Protein AF-D1W8R2-F1 (afdb_monomer)

pLDDT: mean 93.5, std 7.43, range [47.78, 98.19]

Organism: NCBI:txid679190

Radius of gyration: 14.94 Å; Cα contacts (8 Å, |Δi|>4): 139; chains: 1; bounding box: 36×21×38 Å

Foldseek 3Di:
DLQEDLADDPQGAHDCVQPVDTNDADPVHDRRVLVVLVVCVVVVHDDDDDDDLWFNAPACVDDDDCNRCCNVPVVQWDDDPRTITGDPVDPVSVVSSVVRVVVVCVVRVDDD

Structure (mmCIF, N/CA/C/O backbone):
data_AF-D1W8R2-F1
#
_entry.id   AF-D1W8R2-F1
#
loop_
_atom_site.group_PDB
_atom_site.id
_atom_site.type_symbol
_atom_site.label_atom_id
_atom_site.label_alt_id
_atom_site.label_comp_id
_atom_site.label_asym_id
_atom_site.label_entity_id
_atom_site.label_seq_id
_atom_site.pdbx_PDB_ins_code
_atom_site.Cartn_x
_atom_site.Cartn_y
_atom_site.Cartn_z
_atom_site.occupancy
_atom_site.B_iso_or_equiv
_atom_site.auth_seq_id
_atom_site.auth_comp_id
_atom_site.auth_asym_id
_atom_site.auth_atom_id
_atom_site.pdbx_PDB_model_num
ATOM 1 N N . MET A 1 1 ? -2.018 5.784 -3.694 1.00 59.44 1 MET A N 1
ATOM 2 C CA . MET A 1 1 ? -1.090 4.655 -3.532 1.00 59.44 1 MET A CA 1
ATOM 3 C C . MET A 1 1 ? -0.078 4.636 -4.660 1.00 59.44 1 MET A C 1
ATOM 5 O O . MET A 1 1 ? -0.393 5.079 -5.766 1.00 59.44 1 MET A O 1
ATOM 9 N N . GLN A 1 2 ? 1.127 4.192 -4.328 1.00 82.19 2 GLN A N 1
ATOM 10 C CA . GLN A 1 2 ? 2.260 3.875 -5.196 1.00 82.19 2 GLN A CA 1
ATOM 11 C C . GLN A 1 2 ? 2.689 2.436 -4.867 1.00 82.19 2 GLN A C 1
ATOM 13 O O . GLN A 1 2 ? 3.787 2.226 -4.365 1.00 82.19 2 GLN A O 1
ATOM 18 N N . VAL A 1 3 ? 1.748 1.493 -5.026 1.00 88.75 3 VAL A N 1
ATOM 19 C CA . VAL A 1 3 ? 1.788 0.139 -4.432 1.00 88.75 3 VAL A CA 1
ATOM 20 C C . VAL A 1 3 ? 2.226 0.192 -2.967 1.00 88.75 3 VAL A C 1
ATOM 22 O O . VAL A 1 3 ? 3.342 -0.181 -2.609 1.00 88.75 3 VAL A O 1
ATOM 25 N N . ASP A 1 4 ? 1.381 0.775 -2.124 1.00 93.69 4 ASP A N 1
ATOM 26 C CA . ASP A 1 4 ? 1.679 0.970 -0.714 1.00 93.69 4 ASP A CA 1
ATOM 27 C C . ASP A 1 4 ? 0.421 1.017 0.156 1.00 93.69 4 ASP A C 1
ATOM 29 O O . ASP A 1 4 ? -0.635 1.492 -0.263 1.00 93.69 4 ASP A O 1
ATOM 33 N N . ALA A 1 5 ? 0.555 0.558 1.399 1.00 95.81 5 ALA A N 1
ATOM 34 C CA . ALA A 1 5 ? -0.555 0.356 2.319 1.00 95.81 5 ALA A CA 1
ATOM 35 C C . ALA A 1 5 ? -0.494 1.297 3.533 1.00 95.81 5 ALA A C 1
ATOM 37 O O . ALA A 1 5 ? 0.569 1.584 4.089 1.00 95.81 5 ALA A O 1
ATOM 38 N N . TRP A 1 6 ? -1.668 1.759 3.971 1.00 95.94 6 TRP A N 1
ATOM 39 C CA . TRP A 1 6 ? -1.874 2.460 5.251 1.00 95.94 6 TRP A CA 1
ATOM 40 C C . TRP A 1 6 ? -2.274 1.496 6.379 1.00 95.94 6 TRP A C 1
ATOM 42 O O . TRP A 1 6 ? -2.912 1.880 7.352 1.00 95.94 6 TRP A O 1
ATOM 52 N N . TYR A 1 7 ? -1.918 0.230 6.212 1.00 95.62 7 TYR A N 1
ATOM 53 C CA . TYR A 1 7 ? -2.186 -0.878 7.110 1.00 95.62 7 TYR A CA 1
ATOM 54 C C . TYR A 1 7 ? -1.098 -1.935 6.908 1.00 95.62 7 TYR A C 1
ATOM 56 O O . TYR A 1 7 ? -0.341 -1.873 5.933 1.00 95.62 7 TYR A O 1
ATOM 64 N N . TYR A 1 8 ? -1.015 -2.917 7.805 1.00 94.75 8 TYR A N 1
ATOM 65 C CA . TYR A 1 8 ? -0.104 -4.036 7.593 1.00 94.75 8 TYR A CA 1
ATOM 66 C C . TYR A 1 8 ? -0.595 -4.897 6.425 1.00 94.75 8 TYR A C 1
ATOM 68 O O . TYR A 1 8 ? -1.628 -5.557 6.526 1.00 94.75 8 TYR A O 1
ATOM 76 N N . SER A 1 9 ? 0.179 -4.931 5.341 1.00 94.31 9 SER A N 1
ATOM 77 C CA . SER A 1 9 ? -0.079 -5.786 4.186 1.00 94.31 9 SER A CA 1
ATOM 78 C C . SER A 1 9 ? 1.098 -6.738 3.959 1.00 94.31 9 SER A C 1
ATOM 80 O O . SER A 1 9 ? 2.249 -6.297 3.948 1.00 94.31 9 SER A O 1
ATOM 82 N N . PRO A 1 10 ? 0.849 -8.040 3.727 1.00 92.56 10 PRO A N 1
ATOM 83 C CA . PRO A 1 10 ? 1.893 -8.961 3.288 1.00 92.56 10 PRO A CA 1
ATOM 84 C C . PRO A 1 10 ? 2.215 -8.813 1.787 1.00 92.56 10 PRO A C 1
ATOM 86 O O . PRO A 1 10 ? 3.100 -9.506 1.287 1.00 92.56 10 PRO A O 1
ATOM 89 N N . TYR A 1 11 ? 1.485 -7.962 1.054 1.00 93.94 11 TYR A N 1
ATOM 90 C CA . TYR A 1 11 ? 1.591 -7.814 -0.404 1.00 93.94 11 TYR A CA 1
ATOM 91 C C . TYR A 1 11 ? 2.152 -6.466 -0.844 1.00 93.94 11 TYR A C 1
ATOM 93 O O . TYR A 1 11 ? 2.785 -6.394 -1.898 1.00 93.94 11 TYR A O 1
ATOM 101 N N . GLU A 1 12 ? 1.888 -5.410 -0.075 1.00 94.94 12 GLU A N 1
ATOM 102 C CA . GLU A 1 12 ? 2.306 -4.045 -0.381 1.00 94.94 12 GLU A CA 1
ATOM 103 C C . GLU A 1 12 ? 3.105 -3.457 0.790 1.00 94.94 12 GLU A C 1
ATOM 105 O O . GLU A 1 12 ? 2.746 -3.664 1.950 1.00 94.94 12 GLU A O 1
ATOM 110 N N . PRO A 1 13 ? 4.198 -2.723 0.524 1.00 96.25 13 PRO A N 1
ATOM 111 C CA . PRO A 1 13 ? 4.971 -2.072 1.573 1.00 96.25 13 PRO A CA 1
ATOM 112 C C . PRO A 1 13 ? 4.160 -0.986 2.292 1.00 96.25 13 PRO A C 1
ATOM 114 O O . PRO A 1 13 ? 3.228 -0.405 1.737 1.00 96.25 13 PRO A O 1
ATOM 117 N N . TRP A 1 14 ? 4.579 -0.628 3.506 1.00 97.19 14 TRP A N 1
ATOM 118 C CA . TRP A 1 14 ? 4.039 0.539 4.203 1.00 97.19 14 TRP A CA 1
ATOM 119 C C . TRP A 1 14 ? 4.172 1.817 3.372 1.00 97.19 14 TRP A C 1
ATOM 121 O O . TRP A 1 14 ? 5.202 2.080 2.744 1.00 97.19 14 TRP A O 1
ATOM 131 N N . SER A 1 15 ? 3.125 2.633 3.407 1.00 96.19 15 SER A N 1
ATOM 132 C CA . SER A 1 15 ? 3.082 3.931 2.747 1.00 96.19 15 SER A CA 1
ATOM 133 C C . SER A 1 15 ? 4.118 4.889 3.312 1.00 96.19 15 SER A C 1
ATOM 135 O O . SER A 1 15 ? 4.142 5.185 4.508 1.00 96.19 15 SER A O 1
ATOM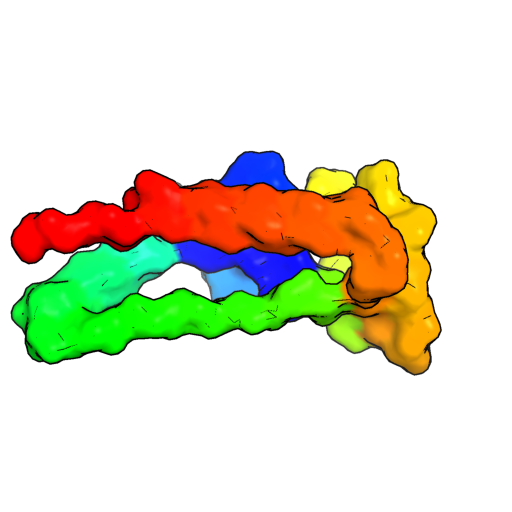 137 N N . ARG A 1 16 ? 4.909 5.484 2.412 1.00 95.44 16 ARG A N 1
ATOM 138 C CA . ARG A 1 16 ? 5.865 6.543 2.770 1.00 95.44 16 ARG A CA 1
ATOM 139 C C . ARG A 1 16 ? 5.192 7.766 3.390 1.00 95.44 16 ARG A C 1
ATOM 141 O O . ARG A 1 16 ? 5.857 8.568 4.028 1.00 95.44 16 ARG A O 1
ATOM 148 N N . PHE A 1 17 ? 3.888 7.948 3.175 1.00 94.75 17 PHE A N 1
ATOM 149 C CA . PHE A 1 17 ? 3.145 9.078 3.734 1.00 94.75 17 PHE A CA 1
ATOM 150 C C . PHE A 1 17 ? 2.909 8.948 5.244 1.00 94.75 17 PHE A C 1
ATOM 152 O O . PHE A 1 17 ? 2.518 9.929 5.864 1.00 94.75 17 PHE A O 1
ATOM 159 N N . LEU A 1 18 ? 3.174 7.776 5.835 1.00 95.06 18 LEU A N 1
ATOM 160 C CA . LEU A 1 18 ? 3.119 7.577 7.283 1.00 95.06 18 LEU A CA 1
ATOM 161 C C . LEU A 1 18 ? 4.434 7.951 7.980 1.00 95.06 18 LEU A C 1
ATOM 163 O O . LEU A 1 18 ? 4.407 8.497 9.078 1.00 95.06 18 LEU A O 1
ATOM 167 N N . THR A 1 19 ? 5.579 7.643 7.365 1.00 96.12 19 THR A N 1
ATOM 168 C CA . THR A 1 19 ? 6.893 7.659 8.046 1.00 96.12 19 THR A CA 1
ATOM 169 C C . THR A 1 19 ? 7.992 8.408 7.290 1.00 96.12 19 THR A C 1
ATOM 171 O O . THR A 1 19 ? 9.105 8.541 7.791 1.00 96.12 19 THR A O 1
ATOM 174 N N . GLY A 1 20 ? 7.709 8.892 6.081 1.00 94.75 20 GLY A N 1
ATOM 175 C CA . GLY A 1 20 ? 8.678 9.504 5.169 1.00 94.75 20 GLY A CA 1
ATOM 176 C C . GLY A 1 20 ? 9.375 8.511 4.231 1.00 94.75 20 GLY A C 1
ATOM 177 O O . GLY A 1 20 ? 9.883 8.927 3.189 1.00 94.75 20 GLY A O 1
ATOM 178 N N . GLU A 1 21 ? 9.347 7.207 4.529 1.00 95.38 21 GLU A N 1
ATOM 179 C CA . GLU A 1 21 ? 10.036 6.169 3.753 1.00 95.38 21 GLU A CA 1
ATOM 180 C C . GLU A 1 21 ? 9.113 4.983 3.437 1.00 95.38 21 GLU A C 1
ATOM 182 O O . GLU A 1 21 ? 8.433 4.449 4.311 1.00 95.38 21 GLU A O 1
ATOM 187 N N . GLN A 1 22 ? 9.081 4.550 2.173 1.00 96.44 22 GLN A N 1
ATOM 188 C CA . GLN A 1 22 ? 8.249 3.415 1.764 1.00 96.44 22 GLN A CA 1
ATOM 189 C C . GLN A 1 22 ? 8.795 2.112 2.359 1.00 96.44 22 GLN A C 1
ATOM 191 O O . GLN A 1 22 ? 9.989 1.838 2.288 1.00 96.44 22 GLN A O 1
ATOM 196 N N . GLY A 1 23 ? 7.907 1.279 2.895 1.00 96.06 23 GLY A N 1
ATOM 197 C CA . GLY A 1 23 ? 8.259 0.010 3.530 1.00 96.06 23 GLY A CA 1
ATOM 198 C C . GLY A 1 23 ? 8.606 0.129 5.012 1.00 96.06 23 GLY A C 1
ATOM 199 O O . GLY A 1 23 ? 8.663 -0.899 5.683 1.00 96.06 23 GLY A O 1
ATOM 200 N N . ARG A 1 24 ? 8.760 1.346 5.550 1.00 96.69 24 ARG A N 1
ATOM 201 C CA . ARG A 1 24 ? 8.979 1.559 6.981 1.00 96.69 24 ARG A CA 1
ATOM 202 C C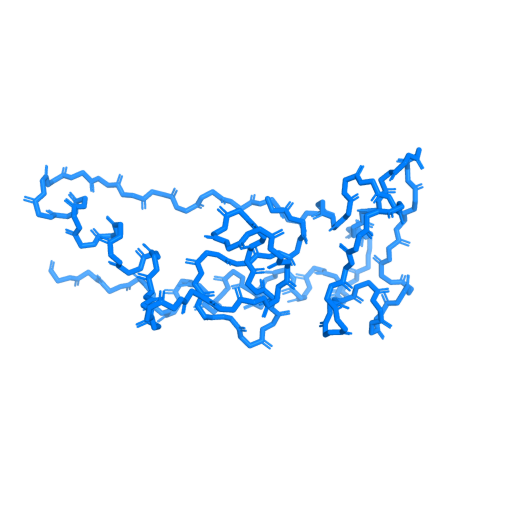 . ARG A 1 24 ? 7.648 1.636 7.731 1.00 96.69 24 ARG A C 1
ATOM 204 O O . ARG A 1 24 ? 6.850 2.542 7.489 1.00 96.69 24 ARG A O 1
ATOM 211 N N . ALA A 1 25 ? 7.447 0.699 8.656 1.00 96.81 25 ALA A N 1
ATOM 212 C CA . ALA A 1 25 ? 6.295 0.670 9.555 1.00 96.81 25 ALA A CA 1
ATOM 213 C C . ALA A 1 25 ? 6.294 1.877 10.517 1.00 96.81 25 ALA A C 1
ATOM 215 O O . ALA A 1 25 ? 7.371 2.371 10.860 1.00 96.81 25 ALA A O 1
ATOM 216 N N . PRO A 1 26 ? 5.120 2.354 10.970 1.00 96.25 26 PRO A N 1
ATOM 217 C CA . PRO A 1 26 ? 5.052 3.385 12.001 1.00 96.25 26 PRO A CA 1
ATOM 218 C C . PRO A 1 26 ? 5.635 2.893 13.337 1.00 96.25 26 PRO A C 1
ATOM 220 O O . PRO A 1 26 ? 5.556 1.709 13.662 1.00 96.25 26 PRO A O 1
ATOM 223 N N . GLU A 1 27 ? 6.200 3.819 14.115 1.00 96.19 27 GLU A N 1
ATOM 224 C CA . GLU A 1 27 ? 6.793 3.565 15.434 1.00 96.19 27 GLU A CA 1
ATOM 225 C C . GLU A 1 27 ? 6.204 4.542 16.476 1.00 96.19 27 GLU A C 1
ATOM 227 O O . GLU A 1 27 ? 6.321 5.755 16.282 1.00 96.19 27 GLU A O 1
ATOM 232 N N . PRO A 1 28 ? 5.581 4.059 17.574 1.00 95.69 28 PRO A N 1
ATOM 233 C CA . PRO A 1 28 ? 5.284 2.652 17.875 1.00 95.69 28 PRO A CA 1
ATOM 234 C C . PRO A 1 28 ? 4.368 2.019 16.817 1.00 95.69 28 PRO A C 1
ATOM 236 O O . PRO A 1 28 ? 3.648 2.730 16.122 1.00 95.69 28 PRO A O 1
ATOM 239 N N . LEU A 1 29 ? 4.400 0.688 16.683 1.00 96.06 29 LEU A N 1
ATOM 240 C CA . LEU A 1 29 ? 3.570 -0.009 15.699 1.00 96.06 29 LEU A CA 1
ATOM 241 C C . LEU A 1 29 ? 2.084 0.176 16.024 1.00 96.06 29 LEU A C 1
ATOM 243 O O . LEU A 1 29 ? 1.635 -0.134 17.126 1.00 96.06 29 LEU A O 1
ATOM 247 N N . TRP A 1 30 ? 1.325 0.637 15.036 1.00 95.44 30 TRP A N 1
ATOM 248 C CA . TRP A 1 30 ? -0.130 0.735 15.077 1.00 95.44 30 TRP A CA 1
ATOM 249 C C . TRP A 1 30 ? -0.697 0.540 13.669 1.00 95.44 30 TRP A C 1
ATOM 251 O O . TRP A 1 30 ? 0.042 0.620 12.686 1.00 95.44 30 TRP A O 1
ATOM 261 N N . ASP A 1 31 ? -1.996 0.261 13.580 1.00 96.38 31 ASP A N 1
ATOM 262 C CA . ASP A 1 31 ? -2.723 0.104 12.320 1.00 96.38 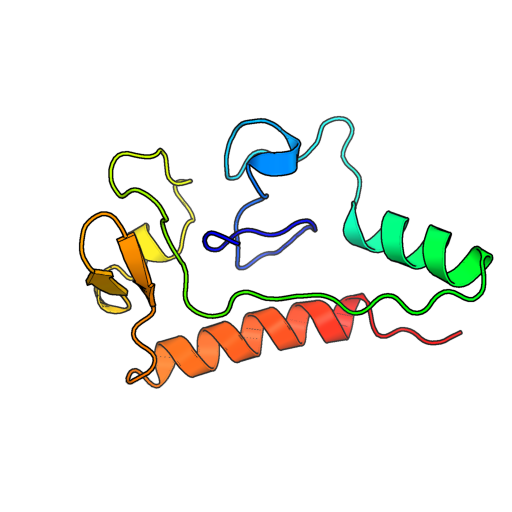31 ASP A CA 1
ATOM 263 C C . ASP A 1 31 ? -3.568 1.363 12.044 1.00 96.38 31 ASP A C 1
ATOM 265 O O . ASP A 1 31 ? -4.609 1.557 12.688 1.00 96.38 31 ASP A O 1
ATOM 269 N N . PRO A 1 32 ? -3.135 2.237 11.113 1.00 96.19 32 PRO A N 1
ATOM 270 C CA . PRO A 1 32 ? -3.856 3.462 10.797 1.00 96.19 32 PRO A CA 1
ATOM 271 C C . PRO A 1 32 ? -5.259 3.222 10.251 1.00 96.19 32 PRO A C 1
ATOM 273 O O . PRO A 1 32 ? -6.173 3.973 10.593 1.00 96.19 32 PRO A O 1
ATOM 276 N N . LEU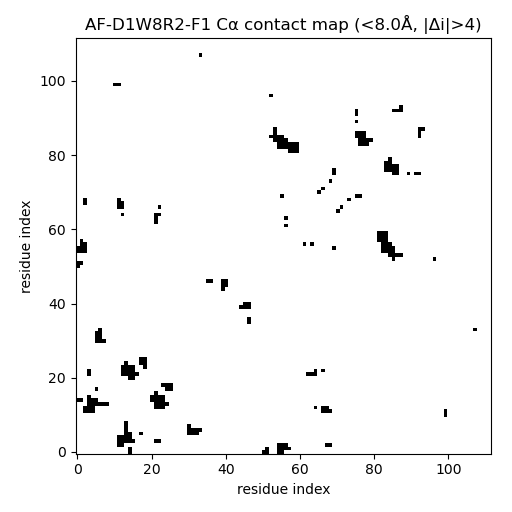 A 1 33 ? -5.454 2.192 9.425 1.00 95.94 33 LEU A N 1
ATOM 277 C CA . LEU A 1 33 ? -6.760 1.902 8.841 1.00 95.94 33 LEU A CA 1
ATOM 278 C C . LEU A 1 33 ? -7.738 1.413 9.909 1.00 95.94 33 LEU A C 1
ATOM 280 O O . LEU A 1 33 ? -8.841 1.949 9.996 1.00 95.94 33 LEU A O 1
ATOM 284 N N . ALA A 1 34 ? -7.311 0.489 10.776 1.00 95.62 34 ALA A N 1
ATOM 285 C CA . ALA A 1 34 ? -8.132 0.031 11.899 1.00 95.62 34 ALA A CA 1
ATOM 286 C C . ALA A 1 34 ? -8.550 1.193 12.815 1.00 95.62 34 ALA A C 1
ATOM 288 O O . ALA A 1 34 ? -9.703 1.289 13.238 1.00 95.62 34 ALA A O 1
ATOM 289 N N . PHE A 1 35 ? -7.619 2.109 13.100 1.00 95.69 35 PHE A N 1
ATOM 290 C CA . PHE A 1 35 ? -7.905 3.291 13.906 1.00 95.69 35 PHE A CA 1
ATOM 291 C C . PHE A 1 35 ? -8.922 4.221 13.232 1.00 95.69 35 PHE A C 1
ATOM 293 O O . PHE A 1 35 ? -9.872 4.653 13.884 1.00 95.69 35 PHE A O 1
ATOM 300 N N . MET A 1 36 ? -8.755 4.512 11.937 1.00 95.44 36 MET A N 1
ATOM 301 C CA . MET A 1 36 ? -9.692 5.359 11.190 1.00 95.44 36 MET A CA 1
ATOM 302 C C . MET A 1 36 ? -11.098 4.753 11.163 1.00 95.44 36 MET A C 1
ATOM 304 O O . MET A 1 36 ? -12.058 5.467 11.439 1.00 95.44 36 MET A O 1
ATOM 308 N N . ILE A 1 37 ? -11.214 3.444 10.915 1.00 95.00 37 ILE A N 1
ATOM 309 C CA . ILE A 1 37 ? -12.496 2.722 10.937 1.00 95.00 37 ILE A CA 1
ATOM 310 C C . ILE A 1 37 ? -13.178 2.899 12.292 1.00 95.00 37 ILE A C 1
ATOM 312 O O . ILE A 1 37 ? -14.314 3.367 12.354 1.00 95.00 37 ILE A O 1
ATOM 316 N N . LYS A 1 38 ? -12.460 2.611 13.385 1.00 95.25 38 LYS A N 1
ATOM 317 C CA . LYS A 1 38 ? -12.989 2.742 14.747 1.00 95.25 38 LYS A CA 1
ATOM 318 C C . LYS A 1 38 ? -13.524 4.152 15.021 1.00 95.25 38 LYS A C 1
ATOM 320 O O . LYS A 1 38 ? -14.660 4.309 15.458 1.00 95.25 38 LYS A O 1
ATOM 325 N N . ILE A 1 39 ? -12.721 5.180 14.748 1.00 96.19 39 ILE A N 1
ATOM 326 C CA . ILE A 1 39 ? -13.075 6.583 15.012 1.00 96.19 39 ILE A CA 1
ATOM 327 C C . ILE A 1 39 ? -14.278 7.035 14.171 1.00 96.19 39 ILE A C 1
ATOM 329 O O . ILE A 1 39 ? -15.116 7.795 14.667 1.00 96.19 39 ILE A O 1
ATOM 333 N N . CYS A 1 40 ? -14.373 6.581 12.920 1.00 95.62 40 CYS A N 1
ATOM 334 C CA . CYS A 1 40 ? -15.511 6.855 12.047 1.00 95.62 40 CYS A CA 1
ATOM 335 C C . CYS A 1 40 ? -16.790 6.180 12.559 1.00 95.62 40 CYS A C 1
ATOM 337 O O . CYS A 1 40 ? -17.811 6.853 12.708 1.00 95.62 40 CYS A O 1
ATOM 339 N N . HIS A 1 41 ? -16.726 4.898 12.921 1.00 93.81 41 HIS A N 1
ATOM 340 C CA . HIS A 1 41 ? -17.888 4.146 13.403 1.00 93.81 41 HIS A CA 1
ATOM 341 C C . HIS A 1 41 ? -18.411 4.669 14.749 1.00 93.81 41 HIS A C 1
ATOM 343 O O . HIS A 1 41 ? -19.619 4.829 14.904 1.00 93.81 41 HIS A O 1
ATOM 349 N N . GLU A 1 42 ? -17.531 5.072 15.676 1.00 96.25 42 GLU A N 1
ATOM 350 C CA . GLU A 1 42 ? -17.915 5.761 16.927 1.00 96.25 42 GLU A CA 1
ATOM 351 C C . GLU A 1 42 ? -18.732 7.048 16.694 1.00 96.25 42 GLU A C 1
ATOM 353 O O . GLU A 1 42 ? -19.387 7.550 17.607 1.00 96.25 42 GLU A O 1
ATOM 358 N N . ARG A 1 43 ? -18.671 7.611 15.482 1.00 97.38 43 ARG A N 1
ATOM 359 C CA . ARG A 1 43 ? -19.349 8.850 15.074 1.00 97.38 43 ARG A CA 1
ATOM 360 C C . ARG A 1 43 ? -20.444 8.615 14.035 1.00 97.38 43 ARG A C 1
ATOM 362 O O . ARG A 1 43 ? -20.942 9.592 13.482 1.00 97.38 43 ARG A O 1
ATOM 369 N N . PHE A 1 44 ? -20.817 7.360 13.775 1.00 95.75 44 PHE A N 1
ATOM 370 C CA . PHE A 1 44 ? -21.793 6.988 12.744 1.00 95.75 44 PHE A CA 1
ATOM 371 C C . PHE A 1 44 ? -21.403 7.479 11.336 1.00 95.75 44 PHE A C 1
ATOM 373 O O . PHE A 1 44 ? -22.257 7.865 10.540 1.00 95.75 44 PHE A O 1
ATOM 380 N N . ILE A 1 45 ? -20.101 7.500 11.035 1.00 95.94 45 ILE A N 1
ATOM 381 C CA . ILE A 1 45 ? -19.556 7.864 9.725 1.00 95.94 45 ILE A CA 1
ATOM 382 C C . ILE A 1 45 ? -19.127 6.586 9.010 1.00 95.94 45 ILE A C 1
ATOM 384 O O . ILE A 1 45 ? -18.309 5.829 9.531 1.00 95.94 45 ILE A O 1
ATOM 388 N N . GLU A 1 46 ? -19.630 6.377 7.796 1.00 93.75 46 GLU A N 1
ATOM 389 C CA . GLU A 1 46 ? -19.110 5.329 6.920 1.00 93.75 46 GLU A CA 1
ATOM 390 C C . GLU A 1 46 ? -17.717 5.702 6.401 1.00 93.75 46 GLU A C 1
ATOM 392 O O . GLU A 1 46 ? -17.482 6.826 5.947 1.00 93.75 46 GLU A O 1
ATOM 397 N N . LEU A 1 47 ? -16.795 4.739 6.422 1.00 93.56 47 LEU A N 1
ATOM 398 C CA . LEU A 1 47 ? -15.466 4.890 5.841 1.00 93.56 47 LEU A CA 1
ATOM 399 C C . LEU A 1 47 ? -15.332 3.995 4.610 1.00 93.56 47 LEU A C 1
ATOM 401 O O . LEU A 1 47 ? -15.371 2.773 4.708 1.00 93.56 47 LEU A O 1
ATOM 405 N N . HIS A 1 48 ? -15.130 4.600 3.440 1.00 94.31 48 HIS A N 1
ATOM 406 C CA . HIS A 1 48 ? -14.908 3.865 2.194 1.00 94.31 48 HIS A CA 1
ATOM 407 C C . HIS A 1 48 ? -13.421 3.920 1.833 1.00 94.31 48 HIS A C 1
ATOM 409 O O . HIS A 1 48 ? -12.866 4.994 1.588 1.00 94.31 48 HIS A O 1
ATOM 415 N N . ALA A 1 49 ? -12.755 2.764 1.800 1.00 93.06 49 ALA A N 1
ATOM 416 C CA . ALA A 1 49 ? -11.341 2.688 1.449 1.00 93.06 49 ALA A CA 1
ATOM 417 C C . ALA A 1 49 ? -11.127 3.013 -0.040 1.00 93.06 49 ALA A C 1
ATOM 419 O O . ALA A 1 49 ? -11.532 2.263 -0.928 1.00 93.06 49 ALA A O 1
ATOM 420 N N . TRP A 1 50 ? -10.453 4.127 -0.326 1.00 93.62 50 TRP A N 1
ATOM 421 C CA . TRP A 1 50 ? -10.086 4.491 -1.692 1.00 93.62 50 TRP A CA 1
ATOM 422 C C . TRP A 1 50 ? -8.778 3.818 -2.112 1.00 93.62 50 TRP A C 1
ATOM 424 O O . TRP A 1 50 ? -7.745 3.993 -1.467 1.00 93.62 50 TRP A O 1
ATOM 434 N N . ILE A 1 51 ? -8.808 3.091 -3.231 1.00 92.75 51 ILE A N 1
ATOM 435 C CA . ILE A 1 51 ? -7.673 2.324 -3.753 1.00 92.75 51 ILE A CA 1
ATOM 436 C C . ILE A 1 51 ? -7.271 2.863 -5.128 1.00 92.75 51 ILE A C 1
ATOM 438 O O . ILE A 1 51 ? -8.120 3.118 -5.983 1.00 92.75 51 ILE A O 1
ATOM 442 N N . ASN A 1 52 ? -5.963 3.019 -5.363 1.00 93.44 52 ASN A N 1
ATOM 443 C CA . ASN A 1 52 ? -5.431 3.269 -6.704 1.00 93.44 52 ASN A CA 1
ATOM 444 C C . ASN A 1 52 ? -4.859 1.956 -7.262 1.00 93.44 52 ASN A C 1
ATO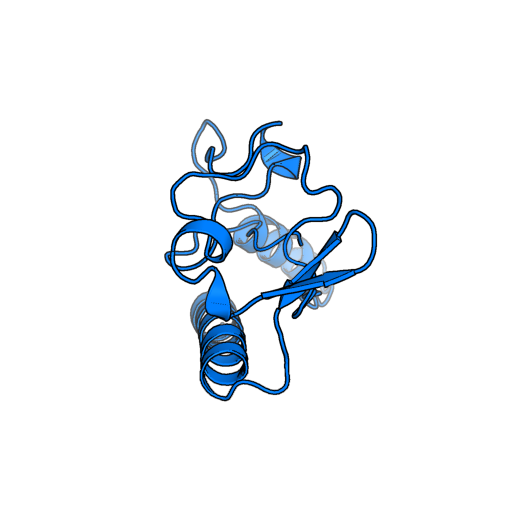M 446 O O . ASN A 1 52 ? -3.795 1.545 -6.808 1.00 93.44 52 ASN A O 1
ATOM 450 N N . PRO A 1 53 ? -5.529 1.308 -8.229 1.00 90.81 53 PRO A N 1
ATOM 451 C CA . PRO A 1 53 ? -5.203 -0.065 -8.610 1.00 90.81 53 PRO A CA 1
ATOM 452 C C . PRO A 1 53 ? -3.940 -0.196 -9.468 1.00 90.81 53 PRO A C 1
ATOM 454 O O . PRO A 1 53 ? -3.355 -1.274 -9.510 1.00 90.81 53 PRO A O 1
ATOM 457 N N . TYR A 1 54 ? -3.531 0.865 -10.177 1.00 92.31 54 TYR A N 1
ATOM 458 C CA . TYR A 1 54 ? -2.511 0.742 -11.227 1.00 92.31 54 TYR A CA 1
ATOM 459 C C . TYR A 1 54 ? -1.293 1.636 -11.047 1.00 92.31 54 TYR A C 1
ATOM 461 O O . TYR A 1 54 ? -0.247 1.347 -11.626 1.00 92.31 54 TYR A O 1
ATOM 469 N N . ARG A 1 55 ? -1.378 2.727 -10.277 1.00 94.19 55 ARG A N 1
ATOM 470 C CA . ARG A 1 55 ? -0.209 3.583 -10.061 1.00 94.19 55 ARG A CA 1
ATOM 471 C C . ARG A 1 55 ? 0.790 2.867 -9.165 1.00 94.19 55 ARG A C 1
ATOM 473 O O . ARG A 1 55 ? 0.518 2.667 -7.984 1.00 94.19 55 ARG A O 1
ATOM 480 N N . ALA A 1 56 ? 1.965 2.580 -9.718 1.00 93.00 56 ALA A N 1
ATOM 481 C CA . ALA A 1 56 ? 3.012 1.902 -8.979 1.00 93.00 56 ALA A CA 1
ATOM 482 C C . ALA A 1 56 ? 4.111 2.841 -8.503 1.00 93.00 56 ALA A C 1
ATOM 484 O O . ALA A 1 56 ? 4.448 2.850 -7.332 1.00 93.00 56 ALA A O 1
ATOM 485 N N . VAL A 1 57 ? 4.632 3.684 -9.390 1.00 93.75 57 VAL A N 1
ATOM 486 C CA . VAL A 1 57 ? 5.658 4.673 -9.045 1.00 93.75 57 VAL A CA 1
ATOM 487 C C . VAL A 1 57 ? 5.308 5.981 -9.743 1.00 93.75 57 VAL A C 1
ATOM 489 O O . VAL A 1 57 ? 5.108 5.996 -10.957 1.00 93.75 57 VAL A O 1
ATOM 492 N N . ALA A 1 58 ? 5.185 7.078 -8.993 1.00 92.19 58 ALA A N 1
ATOM 493 C CA . ALA A 1 58 ? 4.835 8.385 -9.555 1.00 92.19 58 ALA A CA 1
ATOM 494 C C . ALA A 1 58 ? 6.031 9.089 -10.222 1.00 92.19 58 ALA A C 1
ATOM 496 O O . ALA A 1 58 ? 5.843 9.841 -11.177 1.00 92.19 58 ALA A O 1
ATOM 497 N N . ASP A 1 59 ? 7.242 8.828 -9.733 1.00 93.88 59 ASP A N 1
ATOM 498 C CA . ASP A 1 59 ? 8.496 9.242 -10.358 1.00 93.88 59 ASP A CA 1
ATOM 499 C C . ASP A 1 59 ? 9.512 8.104 -10.223 1.00 93.88 59 ASP A C 1
ATOM 501 O O . ASP A 1 59 ? 9.905 7.766 -9.108 1.00 93.88 59 ASP A O 1
ATOM 505 N N . ILE A 1 60 ? 9.926 7.505 -11.341 1.00 92.50 60 ILE A N 1
ATOM 506 C CA . ILE A 1 60 ? 10.869 6.372 -11.392 1.00 92.50 60 ILE A CA 1
ATOM 507 C C . ILE A 1 60 ? 12.244 6.659 -10.770 1.00 92.50 60 ILE A C 1
ATOM 509 O O . ILE A 1 60 ? 12.995 5.718 -10.530 1.00 92.50 60 ILE A O 1
ATOM 513 N N . SER A 1 61 ? 12.586 7.925 -10.511 1.00 93.12 61 SER A N 1
ATOM 514 C CA . SER A 1 61 ? 13.793 8.295 -9.758 1.00 93.12 61 SER A CA 1
ATOM 515 C C . SER A 1 61 ? 13.624 8.179 -8.237 1.00 93.12 61 SER A C 1
ATOM 517 O O . SER A 1 61 ? 14.607 8.236 -7.501 1.00 93.12 61 SER A O 1
ATOM 519 N N . SER A 1 62 ? 12.389 8.010 -7.755 1.00 92.75 62 SER A N 1
ATOM 520 C CA . SER A 1 62 ? 12.086 7.866 -6.331 1.00 92.75 62 SER A CA 1
ATOM 521 C C . SER A 1 62 ? 12.572 6.529 -5.783 1.00 92.75 62 SER A C 1
ATOM 523 O O . SER A 1 62 ? 12.571 5.507 -6.470 1.00 92.75 62 SER A O 1
ATOM 525 N N . TYR A 1 63 ? 12.913 6.524 -4.494 1.00 93.88 63 TYR A N 1
ATOM 526 C CA . TYR A 1 63 ? 13.136 5.287 -3.761 1.00 93.88 63 TYR A CA 1
ATOM 527 C C . TYR A 1 63 ? 11.881 4.406 -3.772 1.00 93.88 63 TYR A C 1
ATOM 529 O O . TYR A 1 63 ? 10.759 4.887 -3.603 1.00 93.88 63 TYR A O 1
ATOM 537 N N . VAL A 1 64 ? 12.115 3.105 -3.925 1.00 94.94 64 VAL A N 1
ATOM 538 C CA . VAL A 1 64 ? 11.105 2.053 -3.886 1.00 94.94 64 VAL A CA 1
ATOM 539 C C . VAL A 1 64 ? 11.604 0.955 -2.949 1.00 94.94 64 VAL A C 1
ATOM 541 O O . VAL A 1 64 ? 12.750 0.506 -3.084 1.00 94.94 64 VAL A O 1
ATOM 544 N N . ALA A 1 65 ? 10.762 0.498 -2.023 1.00 95.75 65 ALA A N 1
ATOM 545 C CA . ALA A 1 65 ? 11.132 -0.520 -1.038 1.00 95.75 65 ALA A CA 1
ATOM 546 C C . ALA A 1 65 ? 11.629 -1.823 -1.711 1.00 95.75 65 ALA A C 1
ATOM 548 O O . ALA A 1 65 ? 11.147 -2.170 -2.792 1.00 95.75 65 ALA A O 1
ATOM 549 N N . PRO A 1 66 ? 12.575 -2.583 -1.121 1.00 93.44 66 PRO A N 1
ATOM 550 C CA . PRO A 1 66 ? 13.092 -3.823 -1.716 1.00 93.44 66 PRO A CA 1
ATOM 551 C C . PRO A 1 66 ? 12.017 -4.859 -2.074 1.00 93.44 66 PRO A C 1
ATOM 553 O O . PRO A 1 66 ? 12.117 -5.493 -3.119 1.00 93.44 66 PRO A O 1
ATOM 556 N N . GLY A 1 67 ? 10.978 -4.994 -1.244 1.00 90.75 67 GLY A N 1
ATOM 557 C CA . GLY A 1 67 ? 9.862 -5.923 -1.462 1.00 90.75 67 GLY A CA 1
ATOM 558 C C . GLY A 1 67 ? 8.757 -5.408 -2.389 1.00 90.75 67 GLY A C 1
ATOM 559 O O . GLY A 1 67 ? 7.720 -6.048 -2.501 1.00 90.75 67 GLY A O 1
ATOM 560 N N . HIS A 1 68 ? 8.928 -4.247 -3.020 1.00 95.06 68 HIS A N 1
ATOM 561 C CA . HIS A 1 68 ? 7.902 -3.672 -3.882 1.00 95.06 68 HIS A CA 1
ATOM 562 C C . HIS A 1 68 ? 7.711 -4.509 -5.166 1.00 95.06 68 HIS A C 1
ATOM 564 O O . HIS A 1 68 ? 8.709 -4.891 -5.790 1.00 95.06 68 HIS A O 1
ATOM 570 N N . PRO A 1 69 ? 6.471 -4.722 -5.645 1.00 95.06 69 PRO A N 1
ATOM 571 C CA . PRO A 1 69 ? 6.200 -5.534 -6.834 1.00 95.06 69 PRO A CA 1
ATOM 572 C C . PRO A 1 69 ? 6.955 -5.114 -8.099 1.00 95.06 69 PRO A C 1
ATOM 574 O O . PRO A 1 69 ? 7.337 -5.971 -8.882 1.00 95.06 69 PRO A O 1
ATOM 577 N N . SER A 1 70 ? 7.270 -3.827 -8.282 1.00 94.31 70 SER A N 1
ATOM 578 C CA . SER A 1 70 ? 8.111 -3.371 -9.411 1.00 94.31 70 SER A CA 1
ATOM 579 C C . SER A 1 70 ? 9.528 -3.934 -9.443 1.00 94.31 70 SER A C 1
ATOM 581 O O . SER A 1 70 ? 10.141 -3.943 -10.509 1.00 94.31 70 SER A O 1
ATOM 583 N N . LYS A 1 71 ? 10.055 -4.380 -8.299 1.00 94.19 71 LYS A N 1
ATOM 584 C CA . LYS A 1 71 ? 11.360 -5.040 -8.208 1.00 94.19 71 LYS A CA 1
ATOM 585 C C . LYS A 1 71 ? 11.250 -6.551 -8.381 1.00 94.19 71 LYS A C 1
ATOM 587 O O . LYS A 1 71 ? 12.174 -7.159 -8.905 1.00 94.19 71 LYS A O 1
ATOM 592 N N . GLN A 1 72 ? 10.142 -7.139 -7.935 1.00 94.31 72 GLN A N 1
ATOM 593 C CA . GLN A 1 72 ? 9.915 -8.586 -7.966 1.00 94.31 72 GLN A CA 1
ATOM 594 C C . GLN A 1 72 ? 9.384 -9.070 -9.321 1.00 94.31 72 GLN A C 1
ATOM 596 O O . GLN A 1 72 ? 9.771 -10.138 -9.780 1.00 94.31 72 GLN A O 1
ATOM 601 N N . HIS A 1 73 ? 8.536 -8.261 -9.954 1.00 95.81 73 HIS A N 1
ATOM 602 C CA . HIS A 1 73 ? 7.826 -8.558 -11.196 1.00 95.81 73 HIS A CA 1
ATOM 603 C C . HIS A 1 73 ? 7.935 -7.386 -12.182 1.00 95.81 73 HIS A C 1
ATOM 605 O O . HIS A 1 73 ? 6.928 -6.751 -12.505 1.00 95.81 73 HIS A O 1
ATOM 611 N N . PRO A 1 74 ? 9.144 -7.007 -12.637 1.00 95.75 74 PRO A N 1
ATOM 612 C CA . PRO A 1 74 ? 9.315 -5.873 -13.548 1.00 95.75 74 PRO A CA 1
ATOM 613 C C . PRO A 1 74 ? 8.483 -5.998 -14.839 1.00 95.75 74 PRO A C 1
ATOM 615 O O . PRO A 1 74 ? 8.071 -4.982 -15.397 1.00 95.75 74 PRO A O 1
ATOM 618 N N . GLU A 1 75 ? 8.180 -7.221 -15.279 1.00 97.62 75 GLU A N 1
ATOM 619 C CA . GLU A 1 75 ? 7.340 -7.543 -16.435 1.00 97.62 75 GLU A CA 1
ATOM 620 C C . GLU A 1 75 ? 5.866 -7.138 -16.273 1.00 97.62 75 GLU A C 1
ATOM 622 O O . GLU A 1 75 ? 5.152 -6.999 -17.266 1.00 97.62 75 GLU A O 1
ATOM 627 N N . TRP A 1 76 ? 5.402 -6.889 -15.044 1.00 97.81 76 TRP A N 1
ATOM 628 C CA . TRP A 1 76 ? 4.027 -6.458 -14.776 1.00 97.81 76 TRP A CA 1
ATOM 629 C C . TRP A 1 76 ? 3.765 -4.988 -15.089 1.00 97.81 76 TRP A C 1
ATOM 631 O O . TRP A 1 76 ? 2.623 -4.536 -14.977 1.00 97.81 76 TRP A O 1
ATOM 641 N N . PHE A 1 77 ? 4.791 -4.221 -15.459 1.00 96.75 77 PHE A N 1
ATOM 642 C CA . PHE A 1 77 ? 4.703 -2.770 -15.502 1.00 96.75 77 PHE A CA 1
ATOM 643 C C . PHE A 1 77 ? 4.962 -2.178 -16.880 1.00 96.75 77 PHE A C 1
ATOM 645 O O . PHE A 1 77 ? 5.837 -2.601 -17.629 1.00 96.75 77 PHE A O 1
ATOM 652 N N . VAL A 1 78 ? 4.238 -1.100 -17.162 1.00 96.50 78 VAL A N 1
ATOM 653 C CA . VAL A 1 78 ? 4.481 -0.205 -18.290 1.00 96.50 78 VAL A CA 1
ATOM 654 C C . VAL A 1 78 ? 5.015 1.128 -17.780 1.00 96.50 78 VAL A C 1
ATOM 656 O O . VAL A 1 78 ? 4.605 1.631 -16.730 1.00 96.50 78 VAL A O 1
ATOM 659 N N . ARG A 1 79 ? 5.946 1.716 -18.5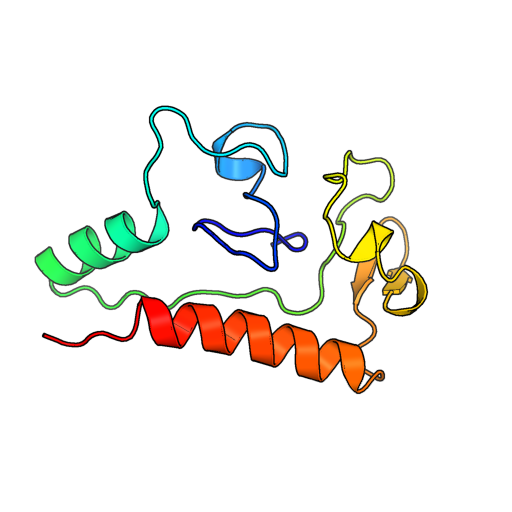33 1.00 95.50 79 ARG A N 1
ATOM 660 C CA . ARG A 1 79 ? 6.429 3.075 -18.280 1.00 95.50 79 ARG A CA 1
ATOM 661 C C . ARG A 1 79 ? 5.601 4.069 -19.079 1.00 95.50 79 ARG A C 1
ATOM 663 O O . ARG A 1 79 ? 5.417 3.897 -20.280 1.00 95.50 79 ARG A O 1
ATOM 670 N N . TYR A 1 80 ? 5.146 5.122 -18.412 1.00 94.31 80 TYR A N 1
ATOM 671 C CA . TYR A 1 80 ? 4.427 6.228 -19.031 1.00 94.31 80 TYR A CA 1
ATOM 672 C C . TYR A 1 80 ? 5.000 7.550 -18.514 1.00 94.31 80 TYR A C 1
ATOM 674 O O . TYR A 1 80 ? 4.760 7.960 -17.377 1.00 94.31 80 TYR A O 1
ATOM 682 N N . GLY A 1 81 ? 5.831 8.198 -19.334 1.00 94.94 81 GLY A N 1
ATOM 683 C CA . GLY A 1 81 ? 6.623 9.350 -18.904 1.00 94.94 81 GLY A CA 1
ATOM 684 C C . GLY A 1 81 ? 7.534 8.995 -17.725 1.00 94.94 81 GLY A C 1
ATOM 685 O O . GLY A 1 81 ? 8.316 8.050 -17.797 1.00 94.94 81 GLY A O 1
ATOM 686 N N . LYS A 1 82 ? 7.415 9.747 -16.626 1.00 95.62 82 LYS A N 1
ATOM 687 C CA . LYS A 1 82 ? 8.155 9.494 -15.376 1.00 95.62 82 LYS A CA 1
ATOM 688 C C . LYS A 1 82 ? 7.499 8.449 -14.475 1.00 95.62 82 LYS A C 1
ATOM 690 O O . LYS A 1 82 ? 8.036 8.155 -13.414 1.00 95.62 82 LYS A O 1
ATOM 695 N N . GLN A 1 83 ? 6.342 7.917 -14.860 1.00 95.00 83 GLN A N 1
ATOM 696 C CA . GLN A 1 83 ? 5.570 6.997 -14.036 1.00 95.00 83 GLN A CA 1
ATOM 697 C C . GLN A 1 83 ? 5.807 5.551 -14.444 1.00 95.00 83 GLN A C 1
ATOM 699 O O . GLN A 1 83 ? 6.049 5.236 -15.612 1.00 95.00 83 GLN A O 1
ATOM 704 N N . GLN A 1 84 ? 5.648 4.668 -13.468 1.00 95.56 84 GLN A N 1
ATOM 705 C CA . GLN A 1 84 ? 5.495 3.243 -13.689 1.00 95.56 84 GLN A CA 1
ATOM 706 C C . GLN A 1 84 ? 4.091 2.830 -13.250 1.00 95.56 84 GLN A C 1
ATOM 708 O O . GLN A 1 84 ? 3.657 3.146 -12.137 1.00 95.56 84 GLN A O 1
ATOM 713 N N . LEU A 1 85 ? 3.376 2.153 -14.141 1.00 96.69 85 LEU A N 1
ATOM 714 C CA . LEU A 1 85 ? 2.002 1.706 -13.940 1.00 96.69 85 LEU A CA 1
ATOM 715 C C . LEU A 1 85 ? 1.945 0.190 -14.097 1.00 96.69 85 LEU A C 1
ATOM 717 O O . LEU A 1 85 ? 2.646 -0.363 -14.941 1.00 96.69 85 LEU A O 1
ATOM 721 N N . PHE A 1 86 ? 1.109 -0.481 -13.316 1.00 96.94 86 PHE A N 1
ATOM 722 C CA . PHE A 1 86 ? 0.737 -1.861 -13.602 1.00 96.94 86 PHE A CA 1
ATOM 723 C C . PHE A 1 86 ? 0.095 -1.964 -14.990 1.00 96.94 86 PHE A C 1
ATOM 725 O O . PHE A 1 86 ? -0.659 -1.079 -15.397 1.00 96.94 86 PHE A O 1
ATOM 732 N N . A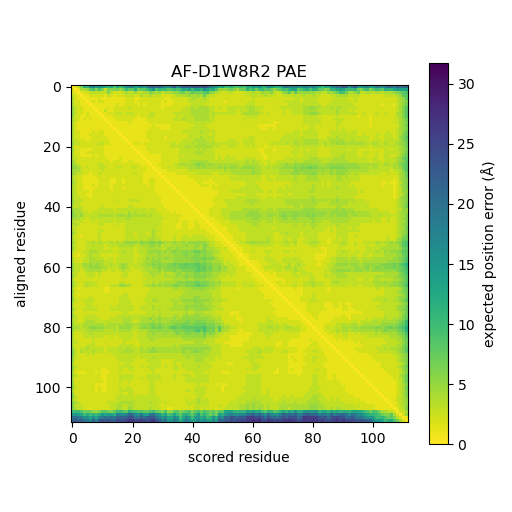SN A 1 87 ? 0.372 -3.053 -15.704 1.00 97.12 87 ASN A N 1
ATOM 733 C CA . ASN A 1 87 ? -0.246 -3.359 -16.985 1.00 97.12 87 ASN A CA 1
ATOM 734 C C . ASN A 1 87 ? -1.579 -4.103 -16.767 1.00 97.12 87 ASN A C 1
ATOM 736 O O . ASN A 1 87 ? -1.560 -5.305 -16.493 1.00 97.12 87 ASN A O 1
ATOM 740 N N . PRO A 1 88 ? -2.747 -3.452 -16.932 1.00 95.69 88 PRO A N 1
ATOM 741 C CA . PRO A 1 88 ? -4.043 -4.091 -16.684 1.00 95.69 88 PRO A CA 1
ATOM 742 C C . PRO A 1 88 ? -4.367 -5.222 -17.677 1.00 95.69 88 PRO A C 1
ATOM 744 O O . PRO A 1 88 ? -5.254 -6.042 -17.418 1.00 95.69 88 PRO A O 1
ATOM 747 N N . GLY A 1 89 ? -3.653 -5.291 -18.808 1.00 97.00 89 GLY A N 1
ATOM 748 C CA . GLY A 1 89 ? -3.800 -6.357 -19.799 1.00 97.00 89 GLY A CA 1
ATOM 749 C C . GLY A 1 89 ? -3.353 -7.728 -19.286 1.00 97.00 89 GLY A C 1
ATOM 750 O O . GLY A 1 89 ? -3.873 -8.747 -19.744 1.00 97.00 89 GLY A O 1
ATOM 751 N N . LEU A 1 90 ? -2.473 -7.773 -18.283 1.00 98.00 90 LEU A N 1
ATOM 752 C CA . LEU A 1 90 ? -1.926 -9.017 -17.748 1.00 98.00 90 LEU A CA 1
ATOM 753 C C . LEU A 1 90 ? -2.883 -9.670 -16.730 1.00 98.00 90 LEU A C 1
ATOM 755 O O . LEU A 1 90 ? -3.304 -9.008 -15.774 1.00 98.00 90 LEU A O 1
ATOM 759 N N . PRO A 1 91 ? -3.250 -10.957 -16.901 1.00 98.19 91 PRO A N 1
ATOM 760 C CA . PRO A 1 91 ? -4.049 -11.693 -15.920 1.00 98.19 91 PRO A CA 1
ATOM 761 C C . PRO A 1 91 ? -3.456 -11.689 -14.508 1.00 98.19 91 PRO A C 1
ATOM 763 O O . PRO A 1 91 ? -4.199 -11.568 -13.537 1.00 98.19 91 PRO A O 1
ATOM 766 N N . GLU A 1 92 ? -2.134 -11.766 -14.397 1.00 97.75 92 GLU A N 1
ATOM 767 C CA . GLU A 1 92 ? -1.383 -11.790 -13.143 1.00 97.75 92 GLU A CA 1
ATOM 768 C C . GLU A 1 92 ? -1.557 -10.485 -12.366 1.00 97.75 92 GLU A C 1
ATOM 770 O O . GLU A 1 92 ? -1.815 -10.510 -11.165 1.00 97.75 92 GLU A O 1
ATOM 775 N N . VAL A 1 93 ? -1.516 -9.346 -13.066 1.00 97.38 93 VAL A N 1
ATOM 776 C CA . VAL A 1 93 ? -1.759 -8.023 -12.478 1.00 97.38 93 VAL A CA 1
ATOM 777 C C . VAL A 1 93 ? -3.180 -7.929 -11.936 1.00 97.38 93 VAL A C 1
ATOM 779 O O . VAL A 1 93 ? -3.377 -7.522 -10.794 1.00 97.38 93 VAL A O 1
ATOM 782 N N . ARG A 1 94 ? -4.185 -8.354 -12.714 1.00 97.00 94 ARG A N 1
ATOM 783 C CA . ARG A 1 94 ? -5.582 -8.349 -12.249 1.00 97.00 94 ARG A CA 1
ATOM 784 C C . ARG A 1 94 ? -5.767 -9.252 -11.030 1.00 97.00 94 ARG A C 1
ATOM 786 O O . ARG A 1 94 ? -6.418 -8.854 -10.067 1.00 97.00 94 ARG A O 1
ATOM 793 N N . ALA A 1 95 ? -5.165 -10.441 -11.048 1.00 97.75 95 ALA A N 1
ATOM 794 C CA . ALA A 1 95 ? -5.201 -11.371 -9.925 1.00 97.75 95 ALA A CA 1
ATOM 795 C C . ALA A 1 95 ? -4.525 -10.787 -8.675 1.00 97.75 95 ALA A C 1
ATOM 797 O O . ALA A 1 95 ? -5.076 -10.903 -7.580 1.00 97.75 95 ALA A O 1
ATOM 798 N N . TYR A 1 96 ? -3.379 -10.119 -8.834 1.00 96.50 96 TYR A N 1
ATOM 799 C CA . TYR A 1 96 ? -2.679 -9.427 -7.755 1.00 96.50 96 TYR A CA 1
ATOM 800 C C . TYR A 1 96 ? -3.540 -8.314 -7.147 1.00 96.50 96 TYR A C 1
ATOM 802 O O . TYR A 1 96 ? -3.769 -8.319 -5.938 1.00 96.50 96 TYR A O 1
ATOM 810 N N . THR A 1 97 ? -4.100 -7.418 -7.967 1.00 95.19 97 THR A N 1
ATOM 811 C CA . THR A 1 97 ? -4.983 -6.346 -7.484 1.00 95.19 97 THR A CA 1
ATOM 812 C C . THR A 1 97 ? -6.185 -6.917 -6.728 1.00 95.19 97 THR A C 1
ATOM 814 O O . THR A 1 97 ? -6.474 -6.482 -5.616 1.00 95.19 97 THR A O 1
ATOM 817 N N . CYS A 1 98 ? -6.855 -7.944 -7.266 1.00 96.06 98 CYS A N 1
ATOM 818 C CA . CYS A 1 98 ? -7.958 -8.610 -6.567 1.00 96.06 98 CYS A CA 1
ATOM 819 C C . CYS A 1 98 ? -7.520 -9.256 -5.246 1.00 96.06 98 CYS A C 1
ATOM 821 O O . CYS A 1 98 ? -8.296 -9.269 -4.294 1.00 96.06 98 CYS A O 1
ATOM 823 N N . LYS A 1 99 ? -6.297 -9.792 -5.173 1.00 96.12 99 LYS A N 1
ATOM 824 C CA . LYS A 1 99 ? -5.742 -10.390 -3.954 1.00 96.12 99 LYS A CA 1
ATOM 825 C C . LYS A 1 99 ? -5.528 -9.342 -2.861 1.00 96.12 99 LYS A C 1
ATOM 827 O O . LYS A 1 99 ? -5.925 -9.592 -1.728 1.00 96.12 99 LYS A O 1
ATOM 832 N N . VAL A 1 100 ? -4.968 -8.181 -3.207 1.00 95.44 100 VAL A N 1
ATOM 833 C CA . VAL A 1 100 ? -4.780 -7.055 -2.273 1.00 95.44 100 VAL A CA 1
ATOM 834 C C . VAL A 1 100 ? -6.128 -6.536 -1.772 1.00 95.44 100 VAL A C 1
ATOM 836 O O . VAL A 1 100 ? -6.329 -6.404 -0.569 1.00 95.44 100 VAL A O 1
ATOM 839 N N . VAL A 1 101 ? -7.085 -6.310 -2.679 1.00 94.75 101 VAL A N 1
ATOM 840 C CA . VAL A 1 101 ? -8.433 -5.846 -2.308 1.00 94.75 101 VAL A CA 1
ATOM 841 C C . VAL A 1 101 ? -9.143 -6.867 -1.418 1.00 94.75 101 VAL A C 1
ATOM 843 O O . VAL A 1 101 ? -9.756 -6.489 -0.425 1.00 94.75 101 VAL A O 1
ATOM 846 N N . ARG A 1 102 ? -9.039 -8.164 -1.737 1.00 95.38 102 ARG A N 1
ATOM 847 C CA . ARG A 1 102 ? -9.628 -9.229 -0.918 1.00 95.38 102 ARG A CA 1
ATOM 848 C C . ARG A 1 102 ? -9.037 -9.244 0.484 1.00 95.38 102 ARG A C 1
ATOM 850 O O . ARG A 1 102 ? -9.804 -9.350 1.427 1.00 95.38 102 ARG A O 1
ATOM 857 N N . ASP A 1 103 ? -7.718 -9.131 0.619 1.00 95.00 103 ASP A N 1
ATOM 858 C CA . ASP A 1 103 ? -7.060 -9.076 1.929 1.00 95.00 103 ASP A CA 1
ATOM 859 C C . ASP A 1 103 ? -7.580 -7.903 2.765 1.00 95.00 103 ASP A C 1
ATOM 861 O O . ASP A 1 103 ? -8.014 -8.115 3.896 1.00 95.00 103 ASP A O 1
ATOM 865 N N . LEU A 1 104 ? -7.654 -6.708 2.170 1.00 93.69 104 LEU A N 1
ATOM 866 C CA . LEU A 1 104 ? -8.211 -5.522 2.817 1.00 93.69 104 LEU A CA 1
ATOM 867 C C . LEU A 1 104 ? -9.647 -5.766 3.299 1.00 93.69 104 LEU A C 1
ATOM 869 O O . LEU A 1 104 ? -9.933 -5.582 4.478 1.00 93.69 104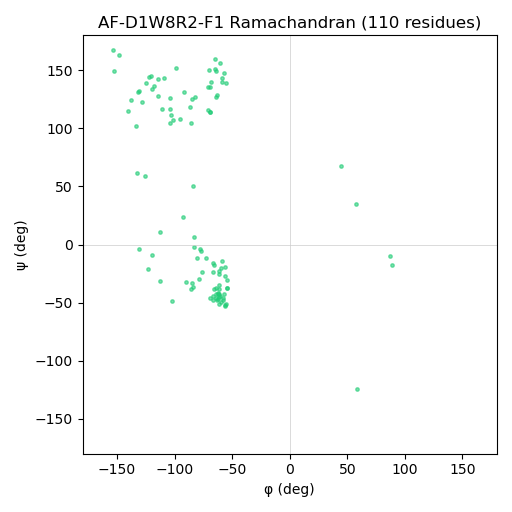 LEU A O 1
ATOM 873 N N . VAL A 1 105 ? -10.538 -6.235 2.423 1.00 93.75 105 VAL A N 1
ATOM 874 C CA . VAL A 1 105 ? -11.936 -6.509 2.795 1.00 93.75 105 VAL A CA 1
ATOM 875 C C . VAL A 1 105 ? -11.993 -7.560 3.906 1.00 93.75 105 VAL A C 1
ATOM 877 O O . VAL A 1 105 ? -12.579 -7.311 4.947 1.00 93.75 105 VAL A O 1
ATOM 880 N N . THR A 1 106 ? -11.298 -8.692 3.776 1.00 93.31 106 THR A N 1
ATOM 881 C CA . THR A 1 106 ? -11.352 -9.762 4.793 1.00 93.31 106 THR A CA 1
ATOM 882 C C . THR A 1 106 ? -10.865 -9.346 6.183 1.00 93.31 106 THR A C 1
ATOM 884 O O . THR A 1 106 ? -11.269 -9.956 7.170 1.00 93.31 106 THR A O 1
ATOM 887 N N . ARG A 1 107 ? -9.993 -8.336 6.279 1.00 91.75 107 ARG A N 1
ATOM 888 C CA . ARG A 1 107 ? -9.470 -7.841 7.561 1.00 91.75 107 ARG A CA 1
ATOM 889 C C . ARG A 1 107 ? -10.381 -6.818 8.227 1.00 91.75 107 ARG A C 1
ATOM 891 O O . ARG A 1 107 ? -10.400 -6.759 9.451 1.00 91.75 107 ARG A O 1
ATOM 898 N N . TYR A 1 108 ? -11.072 -6.003 7.433 1.00 92.75 108 TYR A N 1
ATOM 899 C CA . TYR A 1 108 ? -11.73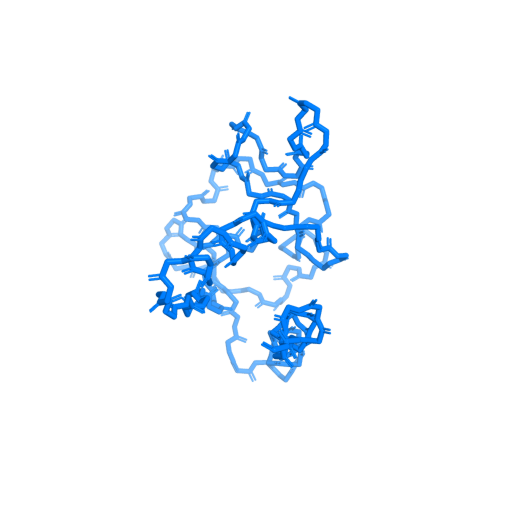1 -4.788 7.916 1.00 92.75 108 TYR A CA 1
ATOM 900 C C . TYR A 1 108 ? -13.249 -4.767 7.700 1.00 92.75 108 TYR A C 1
ATOM 902 O O . TYR A 1 108 ? -13.914 -3.895 8.245 1.00 92.75 108 TYR A O 1
ATOM 910 N N . ASP A 1 109 ? -13.807 -5.723 6.956 1.00 79.44 109 ASP A N 1
ATOM 911 C CA . ASP A 1 109 ? -15.248 -5.876 6.700 1.00 79.44 109 ASP A CA 1
ATOM 912 C C . ASP A 1 109 ? -15.948 -6.637 7.838 1.00 79.44 109 ASP A C 1
ATOM 914 O O . ASP A 1 109 ? -16.624 -7.644 7.628 1.00 79.44 109 ASP A O 1
ATOM 918 N N . GLN A 1 110 ? -15.721 -6.202 9.078 1.00 67.31 110 GLN A N 1
ATOM 919 C CA . GLN A 1 110 ? -16.451 -6.702 10.242 1.00 67.31 110 GLN A CA 1
ATOM 920 C C . GLN A 1 110 ? -17.482 -5.650 10.645 1.00 67.31 110 GLN A C 1
ATOM 922 O O . GLN A 1 110 ? -17.128 -4.552 11.074 1.00 67.31 110 GLN A O 1
ATOM 927 N N . TRP A 1 111 ? -18.753 -5.987 10.442 1.00 56.72 111 TRP A N 1
ATOM 928 C CA . TRP A 1 111 ? -19.900 -5.205 10.889 1.00 56.72 111 TRP A CA 1
ATOM 929 C C . TRP A 1 111 ? -20.355 -5.784 12.232 1.00 56.72 111 TRP A C 1
ATOM 931 O O . TRP A 1 111 ? -20.886 -6.894 12.252 1.00 56.72 111 TRP A O 1
ATOM 941 N N . ASP A 1 112 ? -20.117 -5.050 13.319 1.00 47.78 112 ASP A N 1
ATOM 942 C CA . ASP A 1 112 ? -20.792 -5.241 14.612 1.00 47.78 112 ASP A CA 1
ATOM 943 C C . ASP A 1 112 ? -21.951 -4.240 14.738 1.00 47.78 112 ASP A C 1
ATOM 945 O O . ASP A 1 112 ? -21.731 -3.044 14.419 1.00 47.78 112 ASP A O 1
#

Secondary structure (DSSP, 8-state):
--S-BSS--SSSPBPHHHHSSTTPPPSS---HHHHHHHHHHTTT--------SSEEESSTTS---TT-HHHH-GGGEEEETTEEEE-TTSHHHHHHHHHHHHHHHHHH----

Solvent-accessible surface area (backbone atoms only — not comparable to full-atom values): 6747 Å² total; per-residue (Å²): 89,50,58,39,26,68,40,94,49,100,76,32,34,26,27,29,89,78,61,77,38,52,49,42,72,54,85,77,80,70,48,57,49,63,50,51,49,53,60,30,51,80,67,78,39,88,80,81,89,84,79,54,89,38,46,38,31,81,45,72,89,55,91,72,39,84,79,29,58,71,71,78,44,54,87,48,49,42,77,58,89,54,25,33,28,52,36,78,86,39,69,66,49,50,51,48,48,52,49,56,52,47,52,55,45,77,74,65,73,72,88,129

Sequence (112 aa):
MQVDAWYYSPYEPWSRFLTGEQGRAPEPLWDPLAFMIKICHERFIELHAWINPYRAVADISSYVAPGHPSKQHPEWFVRYGKQQLFNPGLPEVRAYTCKVVRDLVTRYDQWD

InterPro domains:
  IPR003790 Glycosyl hydrolase-like 10 [PF02638] (4-109)
  IPR017853 Glycoside hydrolase superfamily [SSF51445] (8-109)
  IPR052177 Divisome-localized Glycosyl Hydrolase [PTHR43405] (4-109)

Nearest PDB structures (foldseek):
  5oq3-assembly1_A  TM=9.477E-01  e=3.612E-09  Clostridioides difficile
  4aih-assembly3_E  TM=3.027E-01  e=3.421E+00  Yersinia pseudotuberculosis YPIII
  6cca-assembly1_A  TM=3.704E-01  e=8.071E+00  Sorangium cellulosum

Mean predicted aligned error: 3.34 Å